Protein AF-A0A7Z0SDR6-F1 (afdb_monomer_lite)

InterPro domains:
  IPR000477 Reverse transcriptase domain [PF00078] (4-81)
  IPR000477 Reverse transcriptase domain [PS50878] (1-97)
  IPR043128 Reverse transcriptase/Diguanylate cyclase domain [G3DSA:3.30.70.270] (7-92)
  IPR043502 DNA/RNA polymerase superfamily [SSF56672] (2-76)
  IPR053134 RNA-directed DNA polymerase homolog [PTHR24559] (2-73)

Structure (mmCIF, N/CA/C/O backbone):
data_AF-A0A7Z0SDR6-F1
#
_entry.id   AF-A0A7Z0SDR6-F1
#
loop_
_atom_site.group_PDB
_atom_site.id
_atom_site.type_symbol
_atom_site.label_atom_id
_atom_site.label_alt_id
_atom_site.label_comp_id
_atom_site.label_asym_id
_atom_site.label_entity_id
_atom_site.label_seq_id
_atom_site.pdbx_PDB_ins_code
_atom_site.Cartn_x
_atom_site.Cartn_y
_atom_site.Cartn_z
_atom_site.occupancy
_atom_site.B_iso_or_equiv
_atom_site.auth_seq_id
_atom_site.auth_comp_id
_atom_site.auth_asym_id
_atom_site.auth_atom_id
_atom_site.pdbx_PDB_model_num
ATOM 1 N N . MET A 1 1 ? 8.401 -0.176 -17.031 1.00 67.56 1 MET A N 1
ATOM 2 C CA . MET A 1 1 ? 7.900 1.121 -16.526 1.00 67.56 1 MET A CA 1
ATOM 3 C C . MET A 1 1 ? 6.802 1.604 -17.451 1.00 67.56 1 MET A C 1
ATOM 5 O O . MET A 1 1 ? 6.966 1.491 -18.658 1.00 67.56 1 MET A O 1
ATOM 9 N N . VAL A 1 2 ? 5.699 2.106 -16.903 1.00 77.06 2 VAL A N 1
ATOM 10 C CA . VAL A 1 2 ? 4.556 2.628 -17.660 1.00 77.06 2 VAL A CA 1
ATOM 11 C C . VAL A 1 2 ? 4.162 3.983 -17.080 1.00 77.06 2 VAL A C 1
ATOM 13 O O . VAL A 1 2 ? 4.098 4.140 -15.861 1.00 77.06 2 VAL A O 1
ATOM 16 N N . LEU A 1 3 ? 3.895 4.962 -17.943 1.00 79.00 3 LEU A N 1
ATOM 17 C CA . LEU A 1 3 ? 3.307 6.240 -17.546 1.00 79.00 3 LEU A CA 1
ATOM 18 C C . LEU A 1 3 ? 1.793 6.160 -17.715 1.00 79.00 3 LEU A C 1
ATOM 20 O O . LEU A 1 3 ? 1.295 5.877 -18.802 1.00 79.00 3 LEU A O 1
ATOM 24 N N . VAL A 1 4 ? 1.063 6.413 -16.634 1.00 79.00 4 VAL A N 1
ATOM 25 C CA . VAL A 1 4 ? -0.401 6.400 -16.627 1.00 79.00 4 VAL A CA 1
ATOM 26 C C . VAL A 1 4 ? -0.903 7.818 -16.415 1.00 79.00 4 VAL A C 1
ATOM 28 O O . VAL A 1 4 ? -0.508 8.486 -15.460 1.00 79.00 4 VAL A O 1
ATOM 31 N N . LYS A 1 5 ? -1.795 8.286 -17.288 1.00 84.06 5 LYS A N 1
ATOM 32 C CA . LYS A 1 5 ? -2.439 9.591 -17.130 1.00 84.06 5 LYS A CA 1
ATOM 33 C C . LYS A 1 5 ? -3.536 9.497 -16.071 1.00 84.06 5 LYS A C 1
ATOM 35 O O . LYS A 1 5 ? -4.425 8.652 -16.158 1.00 84.06 5 LYS A O 1
ATOM 40 N N . LYS A 1 6 ? -3.469 10.353 -15.055 1.00 83.25 6 LYS A N 1
ATOM 41 C CA . LYS A 1 6 ? -4.528 10.501 -14.057 1.00 83.25 6 LYS A CA 1
ATOM 42 C C . LYS A 1 6 ? -5.684 11.332 -14.616 1.00 83.25 6 LYS A C 1
ATOM 44 O O . LYS A 1 6 ? -5.539 12.055 -15.600 1.00 83.25 6 LYS A O 1
ATOM 49 N N . LYS A 1 7 ? -6.829 11.269 -13.929 1.00 84.50 7 LYS A N 1
ATOM 50 C CA . LYS A 1 7 ? -8.020 12.076 -14.246 1.00 84.50 7 LYS A CA 1
ATOM 51 C C . LYS A 1 7 ? -7.755 13.587 -14.179 1.00 84.50 7 LYS A C 1
ATOM 53 O O . LYS A 1 7 ? -8.365 14.329 -14.931 1.00 84.50 7 LYS A O 1
ATOM 58 N N . ASP A 1 8 ? -6.825 14.017 -13.325 1.00 84.00 8 ASP A N 1
ATOM 59 C CA . ASP A 1 8 ? -6.391 15.416 -13.180 1.00 84.00 8 ASP A CA 1
ATOM 60 C C . ASP A 1 8 ? -5.397 15.873 -14.272 1.00 84.00 8 ASP A C 1
ATOM 62 O O . ASP A 1 8 ? -4.895 16.990 -14.224 1.00 84.00 8 ASP A O 1
ATOM 66 N N . GLY A 1 9 ? -5.080 15.012 -15.246 1.00 79.81 9 GLY A N 1
ATOM 67 C CA . GLY A 1 9 ? -4.125 15.299 -16.317 1.00 79.81 9 GLY A CA 1
ATOM 68 C C . GLY A 1 9 ? -2.659 15.054 -15.952 1.00 79.81 9 GLY A C 1
ATOM 69 O O . GLY A 1 9 ? -1.831 14.986 -16.861 1.00 79.81 9 GLY A O 1
ATOM 70 N N . SER A 1 10 ? -2.331 14.841 -14.672 1.00 79.44 10 SER A N 1
ATOM 71 C CA . SER A 1 10 ? -0.965 14.530 -14.239 1.00 79.44 10 SER A CA 1
ATOM 72 C C . SER A 1 10 ? -0.546 13.111 -14.636 1.00 79.44 10 SER A C 1
ATOM 74 O O . SER A 1 10 ? -1.365 12.191 -14.716 1.00 79.44 10 SER A O 1
ATOM 76 N N . LEU A 1 11 ? 0.750 12.907 -14.874 1.00 76.00 11 LEU A N 1
ATOM 77 C CA . LEU A 1 11 ? 1.308 11.581 -15.136 1.00 76.00 11 LEU A CA 1
ATOM 78 C C . LEU A 1 11 ? 1.672 10.886 -13.818 1.00 76.00 11 LEU A C 1
ATOM 80 O O . LEU A 1 11 ? 2.248 11.485 -12.910 1.00 76.00 11 LEU A O 1
ATOM 84 N N . ARG A 1 12 ? 1.336 9.600 -13.708 1.00 77.19 12 ARG A N 1
ATOM 85 C CA . ARG A 1 12 ? 1.786 8.701 -12.644 1.00 77.19 12 ARG A CA 1
ATOM 86 C C . ARG A 1 12 ? 2.780 7.710 -13.231 1.00 77.19 12 ARG A C 1
ATOM 88 O O . ARG A 1 12 ? 2.463 6.993 -14.178 1.00 77.19 12 ARG A O 1
ATOM 95 N N . LEU A 1 13 ? 3.959 7.657 -12.625 1.00 77.38 13 LEU A N 1
ATOM 96 C CA . LEU A 1 13 ? 4.943 6.623 -12.894 1.00 77.38 13 LEU A CA 1
ATOM 97 C C . LEU A 1 13 ? 4.499 5.311 -12.240 1.00 77.38 13 LEU A C 1
ATOM 99 O O . LEU A 1 13 ? 4.328 5.259 -11.024 1.00 77.38 13 LEU A O 1
ATOM 103 N N . CYS A 1 14 ? 4.323 4.265 -13.042 1.00 76.44 14 CYS A N 1
ATOM 104 C CA . CYS A 1 14 ? 4.016 2.918 -12.579 1.00 76.44 14 CYS A CA 1
ATOM 105 C C . CYS A 1 14 ? 5.168 1.980 -12.956 1.00 76.44 14 CYS A C 1
ATOM 107 O O . CYS A 1 14 ? 5.472 1.772 -14.135 1.00 76.44 14 CYS A O 1
ATOM 109 N N . VAL A 1 15 ? 5.821 1.400 -11.953 1.00 79.06 15 VAL A N 1
ATOM 110 C CA . VAL A 1 15 ? 6.819 0.348 -12.163 1.00 79.06 15 VAL A CA 1
ATOM 111 C C . VAL A 1 15 ? 6.093 -0.997 -12.216 1.00 79.06 15 VAL A C 1
ATOM 113 O O . VAL A 1 15 ? 5.236 -1.278 -11.380 1.00 79.06 15 VAL A O 1
ATOM 116 N N . ASP A 1 16 ? 6.387 -1.806 -13.235 1.00 78.50 16 ASP A N 1
ATOM 117 C CA . ASP A 1 16 ? 5.761 -3.118 -13.408 1.00 78.50 16 ASP A CA 1
ATOM 118 C C . ASP A 1 16 ? 6.556 -4.177 -12.642 1.00 78.50 16 ASP A C 1
ATOM 120 O O . ASP A 1 16 ? 7.522 -4.738 -13.155 1.00 78.50 16 ASP A O 1
ATOM 124 N N . TYR A 1 17 ? 6.141 -4.437 -11.404 1.00 75.94 17 TYR A N 1
ATOM 125 C CA . TYR A 1 17 ? 6.759 -5.439 -10.537 1.00 75.94 17 TYR A CA 1
ATOM 126 C C . TYR A 1 17 ? 6.173 -6.847 -10.708 1.00 75.94 17 TYR A C 1
ATOM 128 O O . TYR A 1 17 ? 6.451 -7.709 -9.885 1.00 75.94 17 TYR A O 1
ATOM 136 N N . ARG A 1 18 ? 5.372 -7.146 -11.744 1.00 80.31 18 ARG A N 1
ATOM 137 C CA . ARG A 1 18 ? 4.7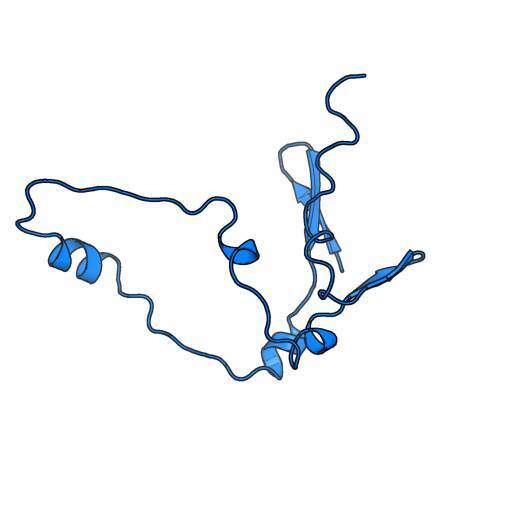17 -8.469 -11.865 1.00 80.31 18 ARG A CA 1
ATOM 138 C C . ARG A 1 18 ? 5.706 -9.638 -11.853 1.00 80.31 18 ARG A C 1
ATOM 140 O O . ARG A 1 18 ? 5.480 -10.617 -11.151 1.00 80.31 18 ARG A O 1
ATOM 147 N N . GLN A 1 19 ? 6.812 -9.520 -12.588 1.00 80.75 19 GLN A N 1
ATOM 148 C CA . GLN A 1 19 ? 7.854 -10.555 -12.616 1.00 80.75 19 GLN A CA 1
ATOM 149 C C . GLN A 1 19 ? 8.574 -10.671 -11.265 1.00 80.75 19 GLN A C 1
ATOM 151 O O . GLN A 1 19 ? 8.760 -11.776 -10.762 1.00 80.75 19 GLN A O 1
ATOM 156 N N . LEU A 1 20 ? 8.894 -9.534 -10.638 1.00 77.38 20 LEU A N 1
ATOM 157 C CA . LEU A 1 20 ? 9.513 -9.488 -9.313 1.00 77.38 20 LEU A CA 1
ATOM 158 C C . LEU A 1 20 ? 8.604 -10.100 -8.232 1.00 77.38 20 LEU A C 1
ATOM 160 O O . LEU A 1 20 ? 9.061 -10.868 -7.388 1.00 77.38 20 LEU A O 1
ATOM 164 N N . ASN A 1 21 ? 7.303 -9.820 -8.285 1.00 78.62 21 ASN A N 1
ATOM 165 C CA . ASN A 1 21 ? 6.314 -10.332 -7.339 1.00 78.62 21 ASN A CA 1
ATOM 166 C C . ASN A 1 21 ? 6.127 -11.853 -7.452 1.00 78.62 21 ASN A C 1
ATOM 168 O O . ASN A 1 21 ? 5.745 -12.483 -6.471 1.00 78.62 21 ASN A O 1
ATOM 172 N N . ASN A 1 22 ? 6.407 -12.448 -8.618 1.00 80.69 22 ASN A N 1
ATOM 173 C CA . ASN A 1 22 ? 6.330 -13.899 -8.808 1.00 80.69 22 ASN A CA 1
ATOM 174 C C . ASN A 1 22 ? 7.505 -14.646 -8.166 1.00 80.69 22 ASN A C 1
ATOM 176 O O . ASN A 1 22 ? 7.331 -15.781 -7.731 1.00 80.69 22 ASN A O 1
ATOM 180 N N . ILE A 1 23 ? 8.686 -14.025 -8.108 1.00 83.12 23 ILE A N 1
ATOM 181 C CA . ILE A 1 23 ? 9.886 -14.616 -7.493 1.00 83.12 23 ILE A CA 1
ATOM 182 C C . ILE A 1 23 ? 10.046 -14.232 -6.016 1.00 83.12 23 ILE A C 1
ATOM 184 O O . ILE A 1 23 ? 10.814 -14.856 -5.286 1.00 83.12 23 ILE A O 1
ATOM 188 N N . THR A 1 24 ? 9.327 -13.203 -5.562 1.00 77.00 24 THR A N 1
ATOM 189 C CA . THR A 1 24 ? 9.332 -12.755 -4.167 1.00 77.00 24 THR A CA 1
ATOM 190 C C . THR A 1 24 ? 8.495 -13.687 -3.294 1.00 77.00 24 THR A C 1
ATOM 192 O O . THR A 1 24 ? 7.364 -14.042 -3.633 1.00 77.00 24 THR A O 1
ATOM 195 N N . LYS A 1 25 ? 9.028 -14.060 -2.124 1.00 78.12 25 LYS A N 1
ATOM 196 C CA . LYS A 1 25 ? 8.266 -14.799 -1.113 1.00 78.12 25 LYS A CA 1
ATOM 197 C C . LYS A 1 25 ? 7.108 -13.926 -0.631 1.00 78.12 25 LYS A C 1
ATOM 199 O O . LYS A 1 25 ? 7.333 -12.845 -0.097 1.00 78.12 25 LYS A O 1
ATOM 204 N N . LYS A 1 26 ? 5.877 -14.403 -0.813 1.00 74.00 26 LYS A N 1
ATOM 205 C CA . LYS A 1 26 ? 4.679 -13.701 -0.344 1.00 74.00 26 LYS A CA 1
ATOM 206 C C . LYS A 1 26 ? 4.675 -13.679 1.180 1.00 74.00 26 LYS A C 1
ATOM 208 O O . LYS A 1 26 ? 4.562 -14.731 1.807 1.00 74.00 26 LYS A O 1
ATOM 213 N N . ASP A 1 27 ? 4.792 -12.488 1.747 1.00 68.75 27 ASP A N 1
ATOM 214 C CA . ASP A 1 27 ? 4.543 -12.256 3.163 1.00 68.75 27 ASP A CA 1
ATOM 215 C C . ASP A 1 27 ? 3.041 -12.020 3.349 1.00 68.75 27 ASP A C 1
ATOM 217 O O . ASP A 1 27 ? 2.517 -10.935 3.096 1.00 68.75 27 ASP A O 1
ATOM 221 N N . SER A 1 28 ? 2.315 -13.099 3.638 1.00 68.19 28 SER A N 1
ATOM 222 C CA . SER A 1 28 ? 0.861 -13.064 3.769 1.00 68.19 28 SER A CA 1
ATOM 223 C C . SER A 1 28 ? 0.490 -12.749 5.209 1.00 68.19 28 SER A C 1
ATOM 225 O O . SER A 1 28 ? 0.213 -13.655 5.994 1.00 68.19 28 SER A O 1
ATOM 227 N N . TYR A 1 29 ? 0.444 -11.465 5.547 1.00 73.69 29 TYR A N 1
ATOM 228 C CA . TYR A 1 29 ? -0.216 -11.032 6.771 1.00 73.69 29 TYR A CA 1
ATOM 229 C C . TYR A 1 29 ? -1.731 -11.006 6.548 1.00 73.69 29 TYR A C 1
ATOM 231 O O . TYR A 1 29 ? -2.209 -10.443 5.559 1.00 73.69 29 TYR A O 1
ATOM 239 N N . ALA A 1 30 ? -2.497 -11.634 7.441 1.00 76.12 30 ALA A N 1
ATOM 240 C CA . ALA A 1 30 ? -3.951 -11.583 7.365 1.00 76.12 30 ALA A CA 1
ATOM 241 C C . ALA A 1 30 ? -4.407 -10.158 7.695 1.00 76.12 30 ALA A C 1
ATOM 243 O O . ALA A 1 30 ? -4.279 -9.703 8.831 1.00 76.12 30 ALA A O 1
ATOM 244 N N . ILE A 1 31 ? -4.912 -9.441 6.691 1.00 84.31 31 ILE A N 1
ATOM 245 C CA . ILE A 1 31 ? -5.621 -8.187 6.937 1.00 84.31 31 ILE A CA 1
ATOM 246 C C . ILE A 1 31 ? -6.960 -8.582 7.573 1.00 84.31 31 ILE A C 1
ATOM 248 O O . ILE A 1 31 ? -7.707 -9.335 6.937 1.00 84.31 31 ILE A O 1
ATOM 252 N N . PRO A 1 32 ? -7.250 -8.137 8.809 1.00 84.19 32 PRO A N 1
ATOM 253 C CA . PRO A 1 32 ? -8.486 -8.494 9.493 1.00 84.19 32 PRO A CA 1
ATOM 254 C C . PRO A 1 32 ? -9.690 -8.030 8.680 1.00 84.19 32 PRO A C 1
ATOM 256 O O . PRO A 1 32 ? -9.640 -7.013 7.974 1.00 84.19 32 PRO A O 1
ATOM 259 N N . ARG A 1 33 ? -10.782 -8.791 8.758 1.00 88.38 33 ARG A N 1
ATOM 260 C CA . ARG A 1 33 ? -12.014 -8.411 8.062 1.00 88.38 33 ARG A CA 1
ATOM 261 C C . ARG A 1 33 ? -12.569 -7.134 8.679 1.00 88.38 33 ARG A C 1
ATOM 263 O O . ARG A 1 33 ? -12.396 -6.873 9.866 1.00 88.38 33 ARG A O 1
ATOM 270 N N . ILE A 1 34 ? -13.278 -6.345 7.874 1.00 89.06 34 ILE A N 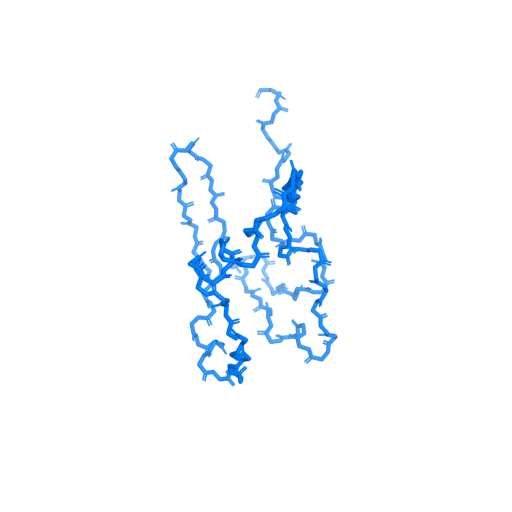1
ATOM 271 C CA . ILE A 1 34 ? -13.878 -5.102 8.373 1.00 89.06 34 ILE A CA 1
ATOM 272 C C . ILE A 1 34 ? -14.854 -5.362 9.530 1.00 89.06 34 ILE A C 1
ATOM 274 O O . ILE A 1 34 ? -14.897 -4.579 10.468 1.00 89.06 34 ILE A O 1
ATOM 278 N N . GLU A 1 35 ? -15.575 -6.485 9.503 1.00 92.12 35 GLU A N 1
ATOM 279 C CA . GLU A 1 35 ? -16.483 -6.913 10.576 1.00 92.12 35 GLU A CA 1
ATOM 280 C C . GLU A 1 35 ? -15.730 -7.182 11.886 1.00 92.12 35 GLU A C 1
ATOM 282 O O . GLU A 1 35 ? -16.090 -6.621 12.915 1.00 92.12 35 GLU A O 1
ATOM 287 N N . GLU A 1 36 ? -14.623 -7.930 11.836 1.00 89.38 36 GLU A N 1
ATOM 288 C CA . GLU A 1 36 ? -13.770 -8.220 13.002 1.00 89.38 36 GLU A CA 1
ATOM 289 C C . GLU A 1 36 ? -13.189 -6.935 13.612 1.00 89.38 36 GLU A C 1
ATOM 291 O O . GLU A 1 36 ? -13.135 -6.774 14.833 1.00 89.38 36 GLU A O 1
ATOM 296 N N . LEU A 1 37 ? -12.788 -5.982 12.763 1.00 88.12 37 LEU A N 1
ATOM 297 C CA . LEU A 1 37 ? -12.334 -4.668 13.212 1.00 88.12 37 LEU A CA 1
ATOM 298 C C . LEU A 1 37 ? -13.458 -3.907 13.926 1.00 88.12 37 LEU A C 1
ATOM 300 O O . LEU A 1 37 ? -13.226 -3.348 14.995 1.00 88.12 37 LEU A O 1
ATOM 304 N N . LEU A 1 38 ? -14.675 -3.898 13.380 1.00 88.56 38 LEU A N 1
ATOM 305 C CA . LEU A 1 38 ? -15.817 -3.203 13.982 1.00 88.56 38 LEU A CA 1
ATOM 306 C C . LEU A 1 38 ? -16.269 -3.849 15.298 1.00 88.56 38 LEU A C 1
ATOM 308 O O . LEU A 1 38 ? -16.587 -3.130 16.244 1.00 88.56 38 LEU A O 1
ATOM 312 N N . GLU A 1 39 ? -16.238 -5.178 15.391 1.00 90.31 39 GLU A N 1
ATOM 313 C CA . GLU A 1 39 ? -16.486 -5.906 16.639 1.00 90.31 39 GLU A CA 1
ATOM 314 C C . GLU A 1 39 ? -15.437 -5.573 17.703 1.00 90.31 39 GLU A C 1
ATOM 316 O O . GLU A 1 39 ? -15.793 -5.308 18.849 1.00 90.31 39 GLU A O 1
ATOM 321 N N . SER A 1 40 ? -14.154 -5.495 17.330 1.00 85.69 40 SER A N 1
ATOM 322 C CA . SER A 1 40 ? -13.077 -5.116 18.262 1.00 85.69 40 SER A CA 1
ATOM 323 C C . SER A 1 40 ? -13.223 -3.692 18.814 1.00 85.69 40 SER A C 1
ATOM 325 O O . SER A 1 40 ? -12.737 -3.376 19.899 1.00 85.69 40 SER A O 1
ATOM 327 N N . LEU A 1 41 ? -13.916 -2.832 18.069 1.00 87.31 41 LEU A N 1
ATOM 328 C CA . LEU A 1 41 ? -14.204 -1.449 18.426 1.00 87.31 41 LEU A CA 1
ATOM 329 C C . LEU A 1 41 ? -15.508 -1.315 19.236 1.00 87.31 41 LEU A C 1
ATOM 331 O O . LEU A 1 41 ? -15.748 -0.262 19.837 1.00 87.31 41 LEU A O 1
ATOM 335 N N . ALA A 1 42 ? -16.339 -2.362 19.297 1.00 88.44 42 ALA A N 1
ATOM 336 C CA . ALA A 1 42 ? -17.614 -2.341 20.002 1.00 88.44 42 ALA A CA 1
ATOM 337 C C . ALA A 1 42 ? -17.426 -2.079 21.509 1.00 88.44 42 ALA A C 1
ATOM 339 O O . ALA A 1 42 ? -16.552 -2.638 22.166 1.00 88.44 42 ALA A O 1
ATOM 340 N N . GLY A 1 43 ? -18.253 -1.195 22.073 1.00 87.31 43 GLY A N 1
ATOM 341 C CA . GLY A 1 43 ? -18.183 -0.807 23.489 1.00 87.31 43 GLY A CA 1
ATOM 342 C C . GLY A 1 43 ? -17.192 0.319 23.809 1.00 87.31 43 GLY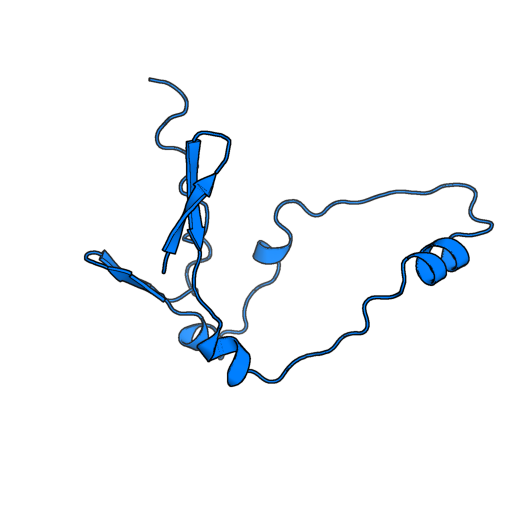 A C 1
ATOM 343 O O . GLY A 1 43 ? -17.212 0.846 24.924 1.00 87.31 43 GLY A O 1
ATOM 344 N N . SER A 1 44 ? -16.380 0.757 22.841 1.00 88.44 44 SER A N 1
ATOM 345 C CA . SER A 1 44 ? -15.544 1.952 22.995 1.00 88.44 44 SER A CA 1
ATOM 346 C C . SER A 1 44 ? -16.382 3.229 22.873 1.00 88.44 44 SER A C 1
ATOM 348 O O . SER A 1 44 ? -17.253 3.345 22.014 1.00 88.44 44 SER A O 1
ATOM 350 N N . LYS A 1 45 ? -16.123 4.211 23.745 1.00 88.56 45 LYS A N 1
ATOM 351 C CA . LYS A 1 45 ? -16.850 5.497 23.764 1.00 88.56 45 LYS A CA 1
ATOM 352 C C . LYS A 1 45 ? -16.230 6.567 22.863 1.00 88.56 45 LYS A C 1
ATOM 354 O O . LYS A 1 45 ? -16.909 7.524 22.507 1.00 88.56 45 LYS A O 1
ATOM 359 N N . PHE A 1 46 ? -14.953 6.415 22.518 1.00 90.62 46 PHE A N 1
ATOM 360 C CA . PHE A 1 46 ? -14.189 7.373 21.726 1.00 90.62 46 PHE A CA 1
ATOM 361 C C . PHE A 1 46 ? -13.319 6.629 20.717 1.00 90.62 46 PHE A C 1
ATOM 363 O O . PHE A 1 46 ? -12.704 5.620 21.058 1.00 90.62 46 PHE A O 1
ATOM 370 N N . PHE A 1 47 ? -13.249 7.159 19.498 1.00 87.50 47 PHE A N 1
ATOM 371 C CA . PHE A 1 47 ? -12.454 6.616 18.403 1.00 87.50 47 PHE A CA 1
ATOM 372 C C . PHE A 1 47 ? -11.579 7.714 17.814 1.00 87.50 47 PHE A C 1
ATOM 374 O O . PHE A 1 47 ? -12.035 8.843 17.636 1.00 87.50 47 PHE A O 1
ATOM 381 N N . SER A 1 48 ? -10.349 7.355 17.461 1.00 88.12 48 SER A N 1
ATOM 382 C CA . SER A 1 48 ? -9.421 8.227 16.747 1.00 88.12 48 SER A CA 1
ATOM 383 C C . SER A 1 48 ? -8.949 7.506 15.495 1.00 88.12 48 SER A C 1
ATOM 385 O O . SER A 1 48 ? -8.465 6.380 15.573 1.00 88.12 48 SER A O 1
ATOM 387 N N . VAL A 1 49 ? -9.090 8.155 14.342 1.00 85.94 49 VAL A N 1
ATOM 388 C CA . VAL A 1 49 ? -8.615 7.636 13.056 1.00 85.94 49 VAL A CA 1
ATOM 389 C C . VAL A 1 49 ? -7.341 8.381 12.692 1.00 85.94 49 VAL A C 1
ATOM 391 O O . VAL A 1 49 ? -7.334 9.610 12.634 1.00 85.94 49 VAL A O 1
ATOM 394 N N . VAL A 1 50 ? -6.266 7.637 12.453 1.00 86.00 50 VAL A N 1
ATOM 395 C CA . VAL A 1 50 ? -4.977 8.185 12.025 1.00 86.00 50 VAL A CA 1
ATOM 396 C C . VAL A 1 50 ? -4.690 7.670 10.622 1.00 86.00 50 VAL A C 1
ATOM 398 O O . VAL A 1 50 ? -4.635 6.461 10.411 1.00 86.00 50 VAL A O 1
ATOM 401 N N . ASP A 1 51 ? -4.509 8.584 9.670 1.00 84.19 51 ASP A N 1
ATOM 402 C CA . ASP A 1 51 ? -4.080 8.259 8.309 1.00 84.19 51 ASP A CA 1
ATOM 403 C C . ASP A 1 51 ? -2.599 8.607 8.122 1.00 84.19 51 ASP A C 1
ATOM 405 O O . ASP A 1 51 ? -2.145 9.703 8.466 1.00 84.19 51 ASP A O 1
ATOM 409 N N . MET A 1 52 ? -1.833 7.668 7.567 1.00 77.56 52 MET A N 1
ATOM 410 C CA . MET A 1 52 ? -0.419 7.874 7.273 1.00 77.56 52 MET A CA 1
ATOM 411 C C . MET A 1 52 ? -0.253 8.422 5.859 1.00 77.56 52 MET A C 1
ATOM 413 O O . MET A 1 52 ? -0.331 7.692 4.866 1.00 77.56 52 MET A O 1
ATOM 417 N N . LYS A 1 53 ? 0.078 9.715 5.759 1.00 78.44 53 LYS A N 1
ATOM 418 C CA . LYS A 1 53 ? 0.355 10.356 4.470 1.00 78.44 53 LYS A CA 1
ATOM 419 C C . LYS A 1 53 ? 1.514 9.660 3.760 1.00 78.44 53 LYS A C 1
ATOM 421 O O . LYS A 1 53 ? 2.653 9.680 4.224 1.00 78.44 53 LYS A O 1
ATOM 426 N N . SER A 1 54 ? 1.215 9.100 2.594 1.00 73.56 54 SER A N 1
ATOM 427 C CA . SER A 1 54 ? 2.181 8.370 1.776 1.00 73.56 54 SER A CA 1
ATOM 428 C C . SER A 1 54 ? 2.903 7.251 2.547 1.00 73.56 54 SER A C 1
ATOM 430 O O . SER A 1 54 ? 4.112 7.083 2.403 1.00 73.56 54 SER A O 1
ATOM 432 N N . GLY A 1 55 ? 2.161 6.494 3.367 1.00 69.69 55 GLY A N 1
ATOM 433 C CA . GLY A 1 55 ? 2.709 5.487 4.285 1.00 69.69 55 GLY A CA 1
ATOM 434 C C . GLY A 1 55 ? 3.668 4.473 3.650 1.00 69.69 55 GLY A C 1
ATOM 435 O O . GLY A 1 55 ? 4.641 4.085 4.286 1.00 69.69 55 GLY A O 1
ATOM 436 N N . TYR A 1 56 ? 3.483 4.130 2.370 1.00 67.44 56 TYR A N 1
ATOM 437 C CA . TYR A 1 56 ? 4.406 3.252 1.639 1.00 67.44 56 TYR A CA 1
ATOM 438 C C . TYR A 1 56 ? 5.853 3.770 1.570 1.00 67.44 56 TYR A C 1
ATOM 440 O O . TYR A 1 56 ? 6.761 2.956 1.467 1.00 67.44 56 TYR A O 1
ATOM 448 N N . TYR A 1 57 ? 6.088 5.086 1.631 1.00 70.50 57 TYR A N 1
ATOM 449 C CA . TYR A 1 57 ? 7.444 5.663 1.588 1.00 70.50 57 TYR A CA 1
ATOM 450 C C . TYR A 1 57 ? 8.085 5.833 2.958 1.00 70.50 57 TYR A C 1
ATOM 452 O O . TYR A 1 57 ? 9.262 6.159 3.041 1.00 70.50 57 TYR A O 1
ATOM 460 N N . GLN A 1 58 ? 7.310 5.680 4.028 1.00 72.69 58 GLN A N 1
ATOM 461 C CA . GLN A 1 58 ? 7.837 5.825 5.382 1.00 72.69 58 GLN A CA 1
ATOM 462 C C . GLN A 1 58 ? 8.550 4.547 5.842 1.00 72.69 58 GLN A C 1
ATOM 464 O O . GLN A 1 58 ? 9.322 4.587 6.794 1.00 72.69 58 GLN A O 1
ATOM 469 N N . VAL A 1 59 ? 8.300 3.423 5.163 1.00 76.56 59 VAL A N 1
ATOM 470 C CA . VAL A 1 59 ? 8.920 2.131 5.455 1.00 76.56 59 VAL A CA 1
ATOM 471 C C . VAL A 1 59 ? 10.133 1.938 4.550 1.00 76.56 59 VAL A C 1
ATOM 473 O O . VAL A 1 59 ? 10.003 1.874 3.328 1.00 76.56 59 VAL A O 1
ATOM 476 N N . GLU A 1 60 ? 11.317 1.841 5.152 1.00 76.12 60 GLU A N 1
ATOM 477 C CA . GLU A 1 60 ? 12.561 1.629 4.416 1.00 76.12 60 GLU A CA 1
ATOM 478 C C . GLU A 1 60 ? 12.674 0.188 3.889 1.00 76.12 60 GLU A C 1
ATOM 480 O O . GLU A 1 60 ? 12.329 -0.786 4.563 1.00 76.12 60 GLU A O 1
ATOM 485 N N . ILE A 1 61 ? 13.194 0.051 2.668 1.00 78.12 61 ILE A N 1
ATOM 486 C CA . ILE A 1 61 ? 13.555 -1.242 2.083 1.00 78.12 61 ILE A CA 1
ATOM 487 C C . ILE A 1 61 ? 14.914 -1.661 2.648 1.00 78.12 61 ILE A C 1
ATOM 489 O O . ILE A 1 61 ? 15.873 -0.896 2.581 1.00 78.12 61 ILE A O 1
ATOM 493 N N . LYS A 1 62 ? 15.024 -2.896 3.148 1.00 75.81 62 LYS A N 1
ATOM 494 C CA . LYS A 1 62 ? 16.309 -3.459 3.592 1.00 75.81 62 LYS A CA 1
ATOM 495 C C . LYS A 1 62 ? 17.366 -3.369 2.491 1.00 75.81 62 LYS A C 1
ATOM 497 O O . LYS A 1 62 ? 17.066 -3.676 1.339 1.00 75.81 62 LYS A O 1
ATOM 502 N N . GLU A 1 63 ? 18.604 -3.041 2.859 1.00 75.94 63 GLU A N 1
ATOM 503 C CA . GLU A 1 63 ? 19.716 -2.832 1.916 1.00 75.94 63 GLU A CA 1
ATOM 504 C C . GLU A 1 63 ? 19.885 -3.997 0.923 1.00 75.94 63 GLU A C 1
ATOM 506 O O . GLU A 1 63 ? 19.936 -3.795 -0.286 1.00 75.94 63 GLU A O 1
ATOM 511 N N . GLU A 1 64 ? 19.812 -5.233 1.424 1.00 76.62 64 GLU A N 1
ATOM 512 C CA . GLU A 1 64 ? 19.885 -6.486 0.653 1.00 76.62 64 GLU A CA 1
ATOM 513 C C . GLU A 1 64 ? 18.779 -6.679 -0.405 1.00 76.62 64 GLU A C 1
ATOM 515 O O . GLU A 1 64 ? 18.840 -7.591 -1.233 1.00 76.62 64 GLU A O 1
ATOM 520 N N . HIS A 1 65 ? 17.716 -5.877 -0.365 1.00 71.31 65 HIS A N 1
ATOM 521 C CA . HIS A 1 65 ? 16.581 -5.969 -1.283 1.00 71.31 65 HIS A CA 1
ATOM 522 C C . HIS A 1 65 ? 16.477 -4.767 -2.223 1.00 71.31 65 HIS A C 1
ATOM 524 O O . HIS A 1 65 ? 15.719 -4.842 -3.191 1.00 71.31 65 HIS A O 1
ATOM 530 N N . LYS A 1 66 ? 17.265 -3.704 -2.004 1.00 73.12 66 LYS A N 1
ATOM 531 C CA . LYS A 1 66 ? 17.224 -2.472 -2.811 1.00 73.12 66 LYS A CA 1
ATOM 532 C C . LYS A 1 66 ? 17.579 -2.712 -4.280 1.00 73.12 66 LYS A C 1
ATOM 534 O O . LYS A 1 66 ? 16.990 -2.090 -5.161 1.00 73.12 66 LYS A O 1
ATOM 539 N N . GLU A 1 67 ? 18.484 -3.649 -4.560 1.00 73.25 67 GLU A N 1
ATOM 540 C CA . 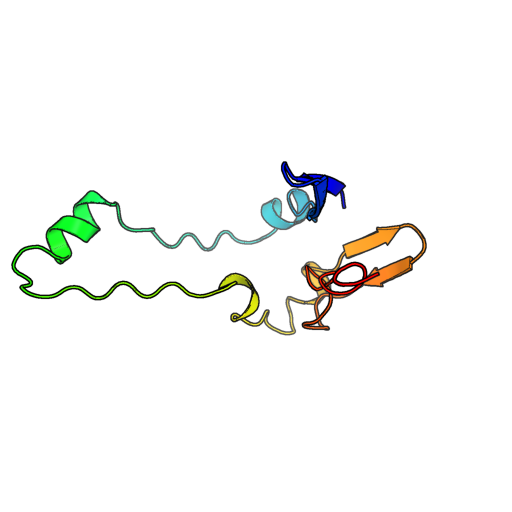GLU A 1 67 ? 18.856 -4.024 -5.933 1.00 73.25 67 GLU A CA 1
ATOM 541 C C . GLU A 1 67 ? 17.713 -4.721 -6.684 1.00 73.25 67 GLU A C 1
ATOM 543 O O . GLU A 1 67 ? 17.553 -4.544 -7.890 1.00 73.25 67 GLU A O 1
ATOM 548 N N . ARG A 1 68 ? 16.868 -5.481 -5.974 1.00 68.69 68 ARG A N 1
ATOM 549 C CA . ARG A 1 68 ? 15.742 -6.216 -6.577 1.00 68.69 68 ARG A CA 1
ATOM 550 C C . ARG A 1 68 ? 14.601 -5.293 -6.991 1.00 68.69 68 ARG A C 1
ATOM 552 O O . ARG A 1 68 ? 13.801 -5.660 -7.845 1.00 68.69 68 ARG A O 1
ATOM 559 N N . THR A 1 69 ? 14.530 -4.110 -6.389 1.00 70.06 69 THR A N 1
ATOM 560 C CA . THR A 1 69 ? 13.515 -3.085 -6.654 1.00 70.06 69 THR A CA 1
ATOM 561 C C . THR A 1 69 ? 14.002 -1.991 -7.612 1.00 70.06 69 THR A C 1
ATOM 563 O O . THR A 1 69 ? 13.287 -1.017 -7.841 1.00 70.06 69 THR A O 1
ATOM 566 N N . ALA A 1 70 ? 15.184 -2.156 -8.218 1.00 71.00 70 ALA A N 1
ATOM 567 C CA . ALA A 1 70 ? 15.697 -1.253 -9.244 1.00 71.00 70 ALA A CA 1
ATOM 568 C C . ALA A 1 70 ? 14.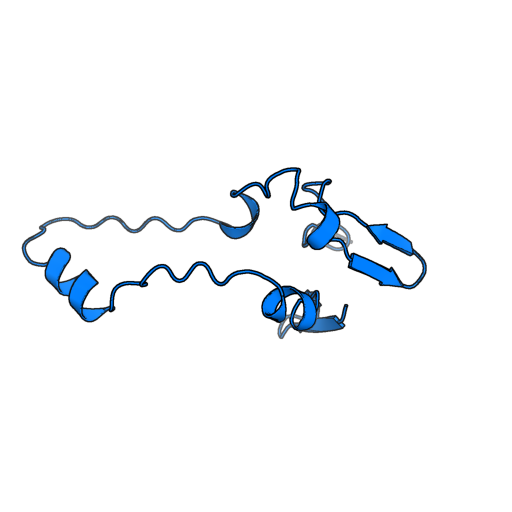814 -1.244 -10.508 1.00 71.00 70 ALA A C 1
ATOM 570 O O . ALA A 1 70 ? 14.217 -2.253 -10.894 1.00 71.00 70 ALA A O 1
ATOM 571 N N . PHE A 1 71 ? 14.750 -0.098 -11.188 1.00 70.62 71 PHE A N 1
ATOM 572 C CA . PHE A 1 71 ? 14.012 0.057 -12.441 1.00 70.62 71 PHE A CA 1
ATOM 573 C C . PHE A 1 71 ? 14.760 0.960 -13.427 1.00 70.62 71 PHE A C 1
ATOM 575 O O . PHE A 1 71 ? 15.530 1.840 -13.048 1.00 70.62 71 PHE A O 1
ATOM 582 N N . THR A 1 72 ? 14.517 0.764 -14.722 1.00 67.19 72 THR A N 1
ATOM 583 C CA . THR A 1 72 ? 15.144 1.565 -15.784 1.00 67.19 72 THR A CA 1
ATOM 584 C C . THR A 1 72 ? 14.185 2.645 -16.276 1.00 67.19 72 THR A C 1
ATOM 586 O O . THR A 1 72 ? 13.030 2.353 -16.610 1.00 67.19 72 THR A O 1
ATOM 589 N N . VAL A 1 73 ? 14.666 3.888 -16.359 1.00 66.56 73 VAL A N 1
ATOM 590 C CA . VAL A 1 73 ? 13.945 5.026 -16.950 1.00 66.56 73 VAL A CA 1
ATOM 591 C C . VAL A 1 73 ? 14.474 5.242 -18.367 1.00 66.56 73 VAL A C 1
ATOM 593 O O . VAL A 1 73 ? 15.232 6.1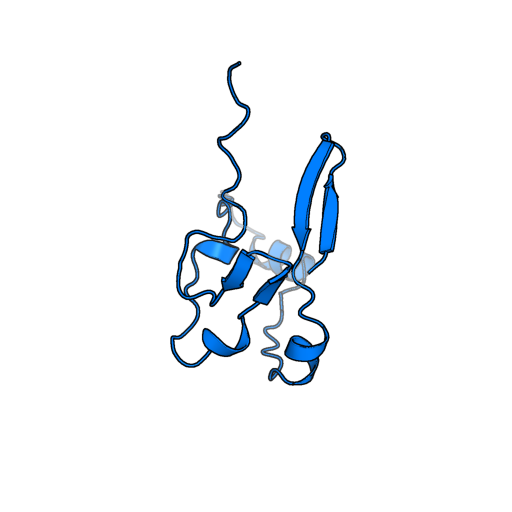73 -18.600 1.00 66.56 73 VAL A O 1
ATOM 596 N N . GLY A 1 74 ? 14.125 4.373 -19.322 1.00 68.88 74 GLY A N 1
ATOM 597 C CA . GLY A 1 74 ? 14.468 4.544 -20.747 1.00 68.88 74 GLY A CA 1
ATOM 598 C C . GLY A 1 74 ? 15.866 5.143 -21.009 1.00 68.88 74 GLY A C 1
ATOM 599 O O . GLY A 1 74 ? 16.874 4.582 -20.590 1.00 68.88 74 GLY A O 1
ATOM 600 N N . SER A 1 75 ? 15.914 6.308 -21.665 1.00 56.41 75 SER A N 1
ATOM 601 C CA . SER A 1 75 ? 17.135 7.044 -22.038 1.00 56.41 75 SER A CA 1
ATOM 602 C C . SER A 1 75 ? 17.898 7.721 -20.885 1.00 56.41 75 SER A C 1
ATOM 604 O O . SER A 1 75 ? 18.951 8.298 -21.133 1.00 56.41 75 SER A O 1
ATOM 606 N N . LEU A 1 76 ? 17.393 7.678 -19.647 1.00 54.91 76 LEU A N 1
ATOM 607 C CA . LEU A 1 76 ? 18.002 8.302 -18.461 1.00 54.91 76 LEU A CA 1
ATOM 608 C C . LEU A 1 76 ? 18.779 7.322 -17.559 1.00 54.91 76 LEU A C 1
ATOM 610 O O . LEU A 1 76 ? 19.372 7.755 -16.576 1.00 54.91 76 LEU A O 1
ATOM 614 N N . GLY A 1 77 ? 18.837 6.030 -17.902 1.00 53.19 77 GLY A N 1
ATOM 615 C CA . GLY A 1 77 ? 19.697 5.048 -17.227 1.00 53.19 77 GLY A CA 1
ATOM 616 C C . GLY A 1 77 ? 19.014 4.183 -16.157 1.00 53.19 77 GLY A C 1
ATOM 617 O O . GLY A 1 77 ? 17.784 4.139 -16.032 1.00 53.19 77 GLY A O 1
ATOM 618 N N . PHE A 1 78 ? 19.840 3.418 -15.434 1.00 54.06 78 PHE A N 1
ATOM 619 C CA . PHE A 1 78 ? 19.435 2.510 -14.356 1.00 54.06 78 PHE A CA 1
ATOM 620 C C . PHE A 1 78 ? 19.310 3.270 -13.037 1.00 54.06 78 PHE A C 1
ATOM 622 O O . PHE A 1 78 ? 20.253 3.938 -12.623 1.00 54.06 78 PHE A O 1
ATOM 629 N N . MET A 1 79 ? 18.168 3.133 -12.367 1.00 57.62 79 MET A N 1
ATOM 630 C CA . MET A 1 79 ? 17.941 3.713 -11.050 1.00 57.62 79 MET A CA 1
ATOM 631 C C . MET A 1 79 ? 17.719 2.604 -10.024 1.00 57.62 79 MET A C 1
ATOM 633 O O . MET A 1 79 ? 16.776 1.817 -10.146 1.00 57.62 79 MET A O 1
ATOM 637 N N . SER A 1 80 ? 18.580 2.536 -9.008 1.00 49.69 80 SER A N 1
ATOM 638 C CA . SER A 1 80 ? 18.332 1.741 -7.806 1.00 49.69 80 SER A CA 1
ATOM 639 C C . SER A 1 80 ? 17.485 2.555 -6.825 1.00 49.69 80 SER A C 1
ATOM 641 O O . SER A 1 80 ? 17.674 3.755 -6.647 1.00 49.69 80 SER A O 1
ATOM 643 N N . THR A 1 81 ? 16.534 1.906 -6.156 1.00 53.34 81 THR A N 1
ATOM 644 C CA . THR A 1 81 ? 15.655 2.506 -5.127 1.00 53.34 81 THR A CA 1
ATOM 645 C C . THR A 1 81 ? 16.376 2.814 -3.805 1.00 53.34 81 THR A C 1
ATOM 647 O O . THR A 1 81 ? 15.742 2.878 -2.755 1.00 53.34 81 THR A O 1
ATOM 650 N N . THR A 1 82 ? 17.700 2.979 -3.833 1.00 43.38 82 THR A N 1
ATOM 651 C CA . THR A 1 82 ? 18.506 3.410 -2.682 1.00 43.38 82 THR A CA 1
ATOM 652 C C . THR A 1 82 ? 18.383 4.911 -2.438 1.00 43.38 82 THR A C 1
ATOM 654 O O . THR A 1 82 ? 18.573 5.357 -1.311 1.00 43.38 82 THR A O 1
ATOM 657 N N . ASP A 1 83 ? 17.970 5.674 -3.449 1.00 40.31 83 ASP A N 1
ATOM 658 C CA . ASP A 1 83 ? 17.637 7.079 -3.279 1.00 40.31 83 ASP A CA 1
ATOM 659 C C . ASP A 1 83 ? 16.151 7.208 -2.956 1.00 40.31 83 ASP A C 1
ATOM 661 O O . ASP A 1 83 ? 15.281 7.087 -3.826 1.00 40.31 83 ASP A O 1
ATOM 665 N N . SER A 1 84 ? 15.861 7.507 -1.692 1.00 42.25 84 SER A N 1
ATOM 666 C CA . SER A 1 84 ? 14.559 7.860 -1.106 1.00 42.25 84 SER A CA 1
ATOM 667 C C . SER A 1 84 ? 13.868 9.074 -1.765 1.00 42.25 84 SER A C 1
ATOM 669 O O . SER A 1 84 ? 13.042 9.740 -1.146 1.00 42.25 84 SER A O 1
ATOM 671 N N . LEU A 1 85 ? 14.210 9.412 -3.010 1.00 43.44 85 LEU A N 1
ATOM 672 C CA . LEU A 1 85 ? 13.854 10.651 -3.689 1.00 43.44 85 LEU A CA 1
ATOM 673 C C . LEU A 1 85 ? 13.291 10.481 -5.104 1.00 43.44 85 LEU A C 1
ATOM 675 O O . LEU A 1 85 ? 12.866 11.481 -5.679 1.00 43.44 85 LEU A O 1
ATOM 679 N N . LEU A 1 86 ? 13.198 9.271 -5.675 1.00 44.00 86 LEU A N 1
ATOM 680 C CA . LEU A 1 86 ? 12.773 9.155 -7.079 1.00 44.00 86 LEU A CA 1
ATOM 681 C C . LEU A 1 86 ? 11.711 8.106 -7.405 1.00 44.00 86 LEU A C 1
ATOM 683 O O . LEU A 1 86 ? 11.747 7.475 -8.452 1.00 44.00 86 LEU A O 1
ATOM 687 N N . VAL A 1 87 ? 10.653 8.027 -6.597 1.00 44.28 87 VAL A N 1
ATOM 688 C CA . VAL A 1 87 ? 9.333 7.651 -7.128 1.00 44.28 87 VAL A CA 1
ATOM 689 C C . VAL A 1 87 ? 8.279 8.555 -6.491 1.00 44.28 87 VAL A C 1
ATOM 691 O O . VAL A 1 87 ? 7.963 8.414 -5.320 1.00 44.28 87 VAL A O 1
ATOM 694 N N . LEU A 1 88 ? 7.728 9.465 -7.305 1.00 41.41 88 LEU A N 1
ATOM 695 C CA . LEU A 1 88 ? 6.630 10.416 -7.036 1.00 41.41 88 LEU A CA 1
ATOM 696 C C . LEU A 1 88 ? 6.959 11.826 -6.507 1.00 41.41 88 LEU A C 1
ATOM 698 O O . LEU A 1 88 ? 6.034 12.633 -6.400 1.00 41.41 88 LEU A O 1
ATOM 702 N N . GLN A 1 89 ? 8.235 12.204 -6.375 1.00 36.62 89 GLN A N 1
ATOM 703 C CA . GLN A 1 89 ? 8.642 13.613 -6.227 1.00 36.62 89 GLN A CA 1
ATOM 704 C C . GLN A 1 89 ? 9.016 14.280 -7.572 1.00 36.62 89 GLN A C 1
ATOM 706 O O . GLN A 1 89 ? 9.930 15.088 -7.639 1.00 36.62 89 GLN A O 1
ATOM 711 N N . ILE A 1 90 ? 8.264 14.030 -8.651 1.00 37.06 90 ILE A N 1
ATOM 712 C CA . ILE A 1 90 ? 8.019 15.106 -9.630 1.00 37.06 90 ILE A CA 1
ATOM 713 C C . ILE A 1 90 ? 6.742 15.798 -9.153 1.00 37.06 90 ILE A C 1
ATOM 715 O O . ILE A 1 90 ? 5.646 15.510 -9.629 1.00 37.06 90 ILE A O 1
ATOM 719 N N . ARG A 1 91 ? 6.862 16.655 -8.135 1.00 40.69 91 ARG A N 1
ATOM 720 C CA . ARG A 1 91 ? 5.743 17.473 -7.639 1.00 40.69 91 ARG A CA 1
ATOM 721 C C . ARG A 1 91 ? 6.038 18.981 -7.633 1.00 40.69 91 ARG A C 1
ATOM 723 O O . ARG A 1 91 ? 5.314 19.699 -6.963 1.00 40.69 91 ARG A O 1
ATOM 730 N N . GLN A 1 92 ? 7.044 19.480 -8.367 1.00 35.78 92 GLN A N 1
ATOM 731 C CA . GLN A 1 92 ? 7.410 20.913 -8.308 1.00 35.78 92 GLN A CA 1
ATOM 732 C C . GLN A 1 92 ? 7.715 21.666 -9.619 1.00 35.78 92 GLN A C 1
ATOM 734 O O . GLN A 1 92 ? 8.020 22.847 -9.532 1.00 35.78 92 GLN A O 1
ATOM 739 N N . LEU A 1 93 ? 7.568 21.099 -10.825 1.00 36.81 93 LEU A N 1
ATOM 740 C CA . LEU A 1 93 ? 7.846 21.883 -12.050 1.00 36.81 93 LEU A CA 1
ATOM 741 C C . LEU A 1 93 ? 6.662 22.666 -12.656 1.00 36.81 93 LEU A C 1
ATOM 743 O O . LEU A 1 93 ? 6.887 23.366 -13.627 1.00 36.81 93 LEU A O 1
ATOM 747 N N . HIS A 1 94 ? 5.439 22.625 -12.105 1.00 33.59 94 HIS A N 1
ATOM 748 C CA . HIS A 1 94 ? 4.336 23.492 -12.581 1.00 33.59 94 HIS A CA 1
ATOM 749 C C . HIS A 1 94 ? 3.308 23.844 -11.488 1.00 33.59 94 HIS A C 1
ATOM 751 O O . HIS A 1 94 ? 2.099 23.703 -11.662 1.00 33.59 94 HIS A O 1
ATOM 757 N N . THR A 1 95 ? 3.768 24.325 -10.336 1.00 43.59 95 THR A N 1
ATOM 758 C CA . THR A 1 95 ? 2.949 25.260 -9.548 1.00 43.59 95 THR A CA 1
ATOM 759 C C . THR A 1 95 ? 3.630 26.619 -9.608 1.00 43.59 95 THR A C 1
ATOM 761 O O . THR A 1 95 ? 4.683 26.782 -9.000 1.00 43.59 95 THR A O 1
ATOM 764 N N . ASN A 1 96 ? 2.983 27.546 -10.323 1.00 35.00 96 ASN A N 1
ATOM 765 C CA . ASN A 1 96 ? 3.288 28.969 -10.540 1.00 35.00 96 ASN A CA 1
ATOM 766 C C . ASN A 1 96 ? 4.193 29.284 -11.741 1.00 35.00 96 ASN A C 1
ATOM 768 O O . ASN A 1 96 ? 5.417 29.230 -11.648 1.00 35.00 96 ASN A O 1
ATOM 772 N N . GLY A 1 97 ? 3.539 29.667 -12.841 1.00 34.22 97 GLY A N 1
ATOM 773 C CA . GLY A 1 97 ? 4.126 30.124 -14.099 1.00 34.22 97 GLY A CA 1
ATOM 774 C C . GLY A 1 97 ? 3.270 29.684 -15.267 1.00 34.22 97 GLY A C 1
ATOM 775 O O . GLY A 1 97 ? 3.568 28.592 -15.795 1.00 34.22 97 GLY A O 1
#

Organism: NCBI:txid2738884

Sequence (97 aa):
MVLVKKKDGSLRLCVDYRQLNNITKKDSYAIPRIEELLESLAGSKFFSVVDMKSGYYQVEIKEEHKERTAFTVGSLGFMSTTDSLLVLQIRQLHTNG

pLDDT: mean 70.71, std 16.49, range [33.59, 92.12]

Foldseek 3Di:
DDWDQDPVRDTADDDPCVVVVVPDDDPDDDDDDPVVVVVVCPPDPDDDDDDDDVVVLVDDDPPVCQQSPWDADPPPGIDGCPPSQPHPPPPPPDDDD

Secondary structure (DSSP, 8-state):
-EEEE-TTS-EEEE---HHHHHHS------PPPHHHHHHHHTT-S-------TTGGGTSPPPHHHHTTT-EE-GGG-EE-TTSTTSSS---SSSS--

Radius of gyration: 18.73 Å; chains: 1; bounding box: 38×45×46 Å